Protein AF-A0AA42YG64-F1 (afdb_monomer)

Radius of gyration: 26.1 Å; Cα contacts (8 Å, |Δi|>4): 59; chains: 1; bounding box: 75×31×26 Å

Solvent-accessible surface area (backbone atoms only — not comparable to full-atom values): 4264 Å² total; per-residue (Å²): 125,70,66,67,53,49,52,55,53,53,55,54,58,60,67,68,71,66,73,77,76,76,75,76,78,78,70,73,79,80,66,80,84,54,61,66,40,52,25,19,50,93,84,37,65,43,77,42,48,50,90,51,47,63,61,42,46,76,71,71,33,43,85,37,69,59,131

Mean predicted aligned error: 14.54 Å

Sequence (67 aa):
MGERNRLFTAVLMVVLAASSGCVVATHPPTGAGQRKVVVCHKGKTLEVASPAADAHFRHGDTSGPCR

Structure (mmCIF, N/CA/C/O backbone):
data_AF-A0AA42YG64-F1
#
_entry.id   AF-A0AA42YG64-F1
#
loop_
_atom_site.group_PDB
_atom_site.id
_atom_site.type_symbol
_atom_site.label_atom_id
_atom_site.label_alt_id
_atom_site.label_comp_id
_atom_site.label_asym_id
_atom_site.label_entity_id
_atom_site.label_seq_id
_atom_site.pdbx_PDB_ins_code
_atom_site.Cartn_x
_atom_site.Cartn_y
_atom_site.Cartn_z
_atom_site.occupancy
_atom_site.B_iso_or_equiv
_atom_site.auth_seq_id
_atom_site.auth_comp_id
_atom_site.auth_asym_id
_atom_site.auth_atom_id
_atom_site.pdbx_PDB_model_num
ATOM 1 N N . MET A 1 1 ? 61.383 22.392 -12.536 1.00 54.34 1 MET A N 1
ATOM 2 C CA . MET A 1 1 ? 59.951 22.654 -12.229 1.00 54.34 1 MET A CA 1
ATOM 3 C C . MET A 1 1 ? 58.960 21.753 -12.987 1.00 54.34 1 MET A C 1
ATOM 5 O O . MET A 1 1 ? 57.786 21.783 -12.649 1.00 54.34 1 MET A O 1
ATOM 9 N N . GLY A 1 2 ? 59.386 20.908 -13.942 1.00 57.44 2 GLY A N 1
ATOM 10 C CA . GLY A 1 2 ? 58.463 20.104 -14.764 1.00 57.44 2 GLY A CA 1
ATOM 11 C C . GLY A 1 2 ? 57.978 18.774 -14.166 1.00 57.44 2 GLY A C 1
ATOM 12 O O . GLY A 1 2 ? 56.886 18.336 -14.500 1.00 57.44 2 GLY A O 1
ATOM 13 N N . GLU A 1 3 ? 58.734 18.130 -13.275 1.00 58.62 3 GLU A N 1
ATOM 14 C CA . GLU A 1 3 ? 58.438 16.746 -12.845 1.00 58.62 3 GLU A CA 1
ATOM 15 C C . GLU A 1 3 ? 57.479 16.675 -11.653 1.00 58.62 3 GLU A C 1
ATOM 17 O O . GLU A 1 3 ? 56.544 15.877 -11.649 1.00 58.62 3 GLU A O 1
ATOM 22 N N . ARG A 1 4 ? 57.615 17.602 -10.696 1.00 58.72 4 ARG A N 1
ATOM 23 C CA . ARG A 1 4 ? 56.638 17.781 -9.611 1.00 58.72 4 ARG A CA 1
ATOM 24 C C . ARG A 1 4 ? 55.263 18.160 -10.159 1.00 58.72 4 ARG A C 1
ATOM 26 O O . ARG A 1 4 ? 54.265 17.599 -9.731 1.00 58.72 4 ARG A O 1
ATOM 33 N N . ASN A 1 5 ? 55.215 19.054 -11.148 1.00 55.53 5 ASN A N 1
ATOM 34 C CA . ASN A 1 5 ? 53.959 19.488 -11.758 1.00 55.53 5 ASN A CA 1
ATOM 35 C C . ASN A 1 5 ? 53.268 18.344 -12.516 1.00 55.53 5 ASN A C 1
ATOM 37 O O . ASN A 1 5 ? 52.052 18.214 -12.447 1.00 55.53 5 ASN A O 1
ATOM 41 N N . ARG A 1 6 ? 54.038 17.460 -13.168 1.00 60.62 6 ARG A N 1
ATOM 42 C CA . ARG A 1 6 ? 53.518 16.249 -13.829 1.00 60.62 6 ARG A CA 1
ATOM 43 C C . ARG A 1 6 ? 52.927 15.250 -12.838 1.00 60.62 6 ARG A C 1
ATOM 45 O O . ARG A 1 6 ? 51.870 14.700 -13.121 1.00 60.62 6 ARG A O 1
ATOM 52 N N . LEU A 1 7 ? 53.550 15.072 -11.671 1.00 58.84 7 LEU A N 1
ATOM 53 C CA . LEU A 1 7 ? 53.025 14.198 -10.619 1.00 58.84 7 LEU A CA 1
ATOM 54 C C . LEU A 1 7 ? 51.721 14.747 -10.017 1.00 58.84 7 LEU A C 1
ATOM 56 O O . LEU A 1 7 ? 50.756 14.005 -9.885 1.00 58.84 7 LEU A O 1
ATOM 60 N N . PHE A 1 8 ? 51.650 16.055 -9.738 1.00 58.88 8 PHE A N 1
ATOM 61 C CA . PHE A 1 8 ? 50.414 16.699 -9.268 1.00 58.88 8 PHE A CA 1
ATOM 62 C C . PHE A 1 8 ? 49.289 16.636 -10.310 1.00 58.88 8 PHE A C 1
ATOM 64 O O . PHE A 1 8 ? 48.145 16.358 -9.959 1.00 58.88 8 PHE A O 1
ATOM 71 N N . THR A 1 9 ? 49.617 16.829 -11.592 1.00 58.66 9 THR A N 1
ATOM 72 C CA . THR A 1 9 ? 48.638 16.727 -12.688 1.00 58.66 9 THR A CA 1
ATOM 73 C C . THR A 1 9 ? 48.149 15.284 -12.861 1.00 58.66 9 THR A C 1
ATOM 75 O O . THR A 1 9 ? 46.961 15.062 -13.059 1.00 58.66 9 THR A O 1
ATOM 78 N N . ALA A 1 10 ? 49.033 14.288 -12.728 1.00 59.34 10 ALA A N 1
ATOM 79 C CA . ALA A 1 10 ? 48.669 12.874 -12.822 1.00 59.34 10 ALA A CA 1
ATOM 80 C C . ALA A 1 10 ? 47.795 12.408 -11.644 1.00 59.34 10 ALA A C 1
ATOM 82 O O . ALA A 1 10 ? 46.808 11.710 -11.862 1.00 59.34 10 ALA A O 1
ATOM 83 N N . VAL A 1 11 ? 48.100 12.832 -10.411 1.00 58.69 11 VAL A N 1
ATOM 84 C CA . VAL A 1 11 ? 47.291 12.502 -9.223 1.00 58.69 11 VAL A CA 1
ATOM 85 C C . VAL A 1 11 ? 45.903 13.146 -9.305 1.00 58.69 11 VAL A C 1
ATOM 87 O O . VAL A 1 11 ? 44.911 12.491 -9.003 1.00 58.69 11 VAL A O 1
ATOM 90 N N . LEU A 1 12 ? 45.805 14.388 -9.792 1.00 57.53 12 LEU A N 1
ATOM 91 C CA . LEU A 1 12 ? 44.524 15.075 -9.987 1.00 57.53 12 LEU A CA 1
ATOM 92 C C . LEU A 1 12 ? 43.622 14.350 -11.006 1.00 57.53 12 LEU A C 1
ATOM 94 O O . LEU A 1 12 ? 42.426 14.200 -10.767 1.00 57.53 12 LEU A O 1
ATOM 98 N N . MET A 1 13 ? 44.192 13.838 -12.101 1.00 57.72 13 MET A N 1
ATOM 99 C CA . MET A 1 13 ? 43.443 13.117 -13.143 1.00 57.72 13 MET A CA 1
ATOM 100 C C . MET A 1 13 ? 42.943 11.736 -12.689 1.00 57.72 13 MET A C 1
ATOM 102 O O . MET A 1 13 ? 41.916 11.271 -13.176 1.00 57.72 13 MET A O 1
ATOM 106 N N . VAL A 1 14 ? 43.616 11.095 -11.726 1.00 57.16 14 VAL A N 1
ATOM 107 C CA . VAL A 1 14 ? 43.185 9.806 -11.154 1.00 57.16 14 VAL A CA 1
ATOM 108 C C . VAL A 1 14 ? 42.013 9.977 -10.176 1.00 57.16 14 VAL A C 1
ATOM 110 O O . VAL A 1 14 ? 41.145 9.112 -10.111 1.00 57.16 14 VAL A O 1
ATOM 113 N N . VAL A 1 15 ? 41.928 11.104 -9.459 1.00 58.22 15 VAL A N 1
ATOM 114 C CA . VAL A 1 15 ? 40.853 11.364 -8.478 1.00 58.22 15 VAL A CA 1
ATOM 115 C C . VAL A 1 15 ? 39.525 11.752 -9.154 1.00 58.22 15 VAL A C 1
ATOM 117 O O . VAL A 1 15 ? 38.456 11.431 -8.642 1.00 58.22 15 VAL A O 1
ATOM 120 N N . LEU A 1 16 ? 39.571 12.391 -10.328 1.00 57.72 16 LEU A N 1
ATOM 121 C CA . LEU A 1 16 ? 38.380 12.846 -11.067 1.00 57.72 16 LEU A CA 1
ATOM 122 C C . LEU A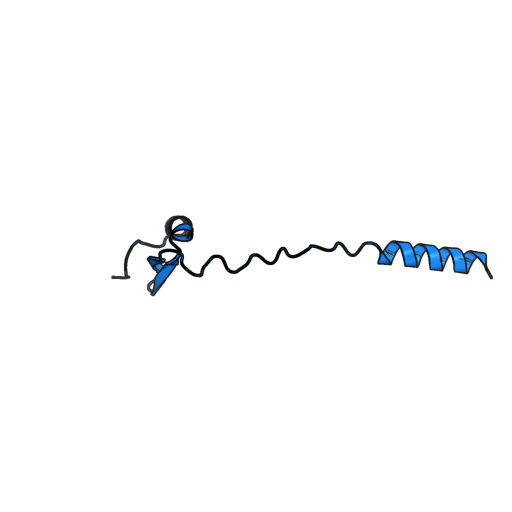 1 16 ? 37.660 11.739 -11.862 1.00 57.72 16 LEU A C 1
ATOM 124 O O . LEU A 1 16 ? 36.492 11.908 -12.202 1.00 57.72 16 LEU A O 1
ATOM 128 N N . ALA A 1 17 ? 38.312 10.606 -12.140 1.00 58.69 17 ALA A N 1
ATOM 129 C CA . ALA A 1 17 ? 37.742 9.522 -12.952 1.00 58.69 17 ALA A CA 1
ATOM 130 C C . ALA A 1 17 ? 36.874 8.514 -12.163 1.00 58.69 17 ALA A C 1
ATOM 132 O O . ALA A 1 17 ? 36.327 7.585 -12.753 1.00 58.69 17 ALA A O 1
ATOM 133 N N . ALA A 1 18 ? 36.739 8.678 -10.841 1.00 59.22 18 ALA A N 1
ATOM 134 C CA . ALA A 1 18 ? 36.045 7.736 -9.956 1.00 59.22 18 ALA A CA 1
ATOM 135 C C . ALA A 1 18 ? 34.591 8.127 -9.613 1.00 59.22 18 ALA A C 1
ATOM 137 O O . ALA A 1 18 ? 33.997 7.544 -8.700 1.00 59.22 18 ALA A O 1
ATOM 138 N N . SER A 1 19 ? 33.987 9.093 -10.317 1.00 64.69 19 SER A N 1
ATOM 139 C CA . SER A 1 19 ? 32.560 9.398 -10.168 1.00 64.69 19 SER A CA 1
ATOM 140 C C . SER A 1 19 ? 31.727 8.270 -10.779 1.00 64.69 19 SER A C 1
ATOM 142 O O . SER A 1 19 ? 31.332 8.277 -11.941 1.00 64.69 19 SER A O 1
ATOM 144 N N . SER A 1 20 ? 31.500 7.259 -9.945 1.00 69.19 20 SER A N 1
ATOM 145 C CA . SER A 1 20 ? 30.605 6.134 -10.171 1.00 69.19 20 SER A CA 1
ATOM 146 C C . SER A 1 20 ? 29.237 6.652 -10.602 1.00 69.19 20 SER A C 1
ATOM 148 O O . SER A 1 20 ? 28.434 7.111 -9.789 1.00 69.19 20 SER A O 1
ATOM 150 N N . GLY A 1 21 ? 28.987 6.608 -11.907 1.00 63.66 21 GLY A N 1
ATOM 151 C CA . GLY A 1 21 ? 27.680 6.862 -12.478 1.00 63.66 21 GLY A CA 1
ATOM 152 C C . GLY A 1 21 ? 26.761 5.702 -12.130 1.00 63.66 21 GLY A C 1
ATOM 153 O O . GLY A 1 21 ? 26.704 4.715 -12.858 1.00 63.66 21 GLY A O 1
ATOM 154 N N . CYS A 1 22 ? 26.013 5.817 -11.035 1.00 65.75 22 CYS A N 1
ATOM 155 C CA . CYS A 1 22 ? 24.777 5.063 -10.898 1.00 65.75 22 CYS A CA 1
ATOM 156 C C . CYS A 1 22 ? 23.839 5.597 -11.981 1.00 65.75 22 CYS A C 1
ATOM 158 O O . CYS A 1 22 ? 23.198 6.631 -11.793 1.00 65.75 22 CYS A O 1
ATOM 160 N N . VAL A 1 23 ? 23.793 4.941 -13.140 1.00 66.06 23 VAL A N 1
ATOM 161 C CA . VAL A 1 23 ? 22.704 5.163 -14.088 1.00 66.06 23 VAL A CA 1
ATOM 162 C C . VAL A 1 23 ? 21.412 4.840 -13.343 1.00 66.06 23 VAL A C 1
ATOM 164 O O . VAL A 1 23 ? 21.092 3.683 -13.082 1.00 66.06 23 VAL A O 1
ATOM 167 N N . VAL A 1 24 ? 20.695 5.880 -12.917 1.00 64.12 24 VAL A N 1
ATOM 168 C CA . VAL A 1 24 ? 19.325 5.736 -12.438 1.00 64.12 24 VAL A CA 1
ATOM 169 C C . VAL A 1 24 ? 18.540 5.292 -13.658 1.00 64.12 24 VAL A C 1
ATOM 171 O O . VAL A 1 24 ? 18.206 6.104 -14.518 1.00 64.12 24 VAL A O 1
ATOM 174 N N . ALA A 1 25 ? 18.311 3.984 -13.771 1.00 67.31 25 ALA A N 1
ATOM 175 C CA . ALA A 1 25 ? 17.343 3.450 -14.706 1.00 67.31 25 ALA A CA 1
ATOM 176 C C . ALA A 1 25 ? 16.002 4.093 -14.347 1.00 67.31 25 ALA A C 1
ATOM 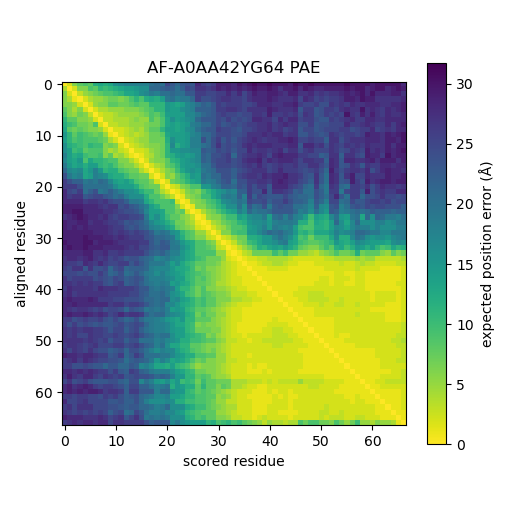178 O O . ALA A 1 25 ? 15.379 3.752 -13.339 1.00 67.31 25 ALA A O 1
ATOM 179 N N . THR A 1 26 ? 15.595 5.089 -15.129 1.00 63.03 26 THR A N 1
ATOM 180 C CA . THR A 1 26 ? 14.286 5.709 -15.008 1.00 63.03 26 THR A CA 1
ATOM 181 C C . THR A 1 26 ? 13.271 4.672 -15.463 1.00 63.03 26 THR A C 1
ATOM 183 O O . THR A 1 26 ? 12.997 4.511 -16.649 1.00 63.03 26 THR A O 1
ATOM 186 N N . HIS A 1 27 ? 12.741 3.903 -14.510 1.00 62.41 27 HIS A N 1
ATOM 187 C CA . HIS A 1 27 ? 11.592 3.060 -14.795 1.00 62.41 27 HIS A CA 1
ATOM 188 C C . HIS A 1 27 ? 10.442 3.993 -15.198 1.00 62.41 27 HIS A C 1
ATOM 190 O O . HIS A 1 27 ? 10.125 4.912 -14.431 1.00 62.41 27 HIS A O 1
ATOM 196 N N . PRO A 1 28 ? 9.808 3.798 -16.370 1.00 67.12 28 PRO A N 1
ATOM 197 C CA . PRO A 1 28 ? 8.548 4.471 -16.644 1.00 67.12 28 PRO A CA 1
ATOM 198 C C . PRO A 1 28 ? 7.579 4.155 -15.495 1.00 67.12 28 PRO A C 1
ATOM 200 O O . PRO A 1 28 ? 7.625 3.039 -14.969 1.00 67.12 28 PRO A O 1
ATOM 203 N N . PRO A 1 29 ? 6.723 5.099 -15.063 1.00 63.47 29 PRO A N 1
ATOM 204 C CA . PRO A 1 29 ? 5.759 4.831 -14.005 1.00 63.47 29 PRO A CA 1
ATOM 205 C C . PRO A 1 29 ? 4.830 3.696 -14.458 1.00 63.47 29 PRO A C 1
ATOM 207 O O . PRO A 1 29 ? 3.883 3.906 -15.210 1.00 63.47 29 PRO A O 1
ATOM 210 N N . THR A 1 30 ? 5.089 2.474 -13.990 1.00 66.12 30 THR A N 1
ATOM 211 C CA . THR A 1 30 ? 4.361 1.245 -14.358 1.00 66.12 30 THR A CA 1
ATOM 212 C C . THR A 1 30 ? 2.944 1.180 -13.768 1.00 66.12 30 THR A C 1
ATOM 214 O O . THR A 1 30 ? 2.268 0.156 -13.870 1.00 66.12 30 THR A O 1
ATOM 217 N N . GLY A 1 31 ? 2.470 2.275 -13.162 1.00 62.19 31 GLY A N 1
ATOM 218 C CA . GLY A 1 31 ? 1.188 2.367 -12.463 1.00 62.19 31 GLY A CA 1
ATOM 219 C C . GLY A 1 31 ? -0.010 2.783 -13.322 1.00 62.19 31 GLY A C 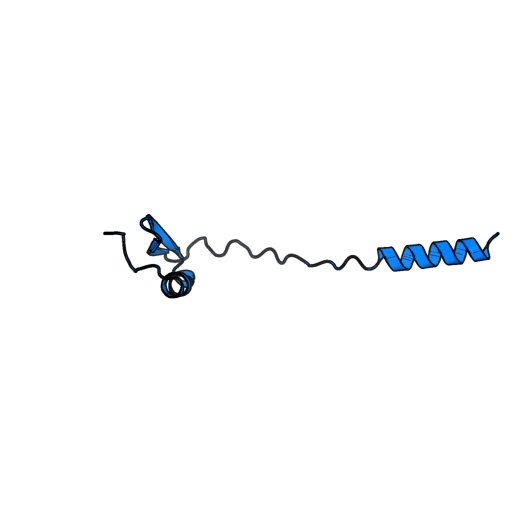1
ATOM 220 O O . GLY A 1 31 ? -1.144 2.644 -12.867 1.00 62.19 31 GLY A O 1
ATOM 221 N N . ALA A 1 32 ? 0.194 3.276 -14.548 1.00 64.88 32 ALA A N 1
ATOM 222 C CA . ALA A 1 32 ? -0.909 3.657 -15.429 1.00 64.88 32 ALA A CA 1
ATOM 223 C C . ALA A 1 32 ? -1.549 2.401 -16.051 1.00 64.88 32 ALA A C 1
ATOM 225 O O . ALA A 1 32 ? -0.966 1.766 -16.923 1.00 64.88 32 ALA A O 1
ATOM 226 N N . GLY A 1 33 ? -2.741 2.022 -15.579 1.00 70.31 33 GLY A N 1
ATOM 227 C CA . GLY A 1 33 ? -3.527 0.907 -16.130 1.00 70.31 33 GLY A CA 1
ATOM 228 C C . GLY A 1 33 ? -3.511 -0.387 -15.311 1.00 70.31 33 GLY A C 1
ATOM 229 O O . GLY A 1 33 ? -4.178 -1.350 -15.685 1.00 70.31 33 GLY A O 1
ATOM 230 N N . GLN A 1 34 ? -2.810 -0.422 -14.176 1.00 81.88 34 GLN A N 1
ATOM 231 C CA . GLN A 1 34 ? -2.893 -1.573 -13.278 1.00 81.88 34 GLN A CA 1
ATOM 232 C C . GLN A 1 34 ? -4.251 -1.607 -12.579 1.00 81.88 34 GLN A C 1
ATOM 234 O O . GLN A 1 34 ? -4.742 -0.582 -12.098 1.00 81.88 34 GLN A O 1
ATOM 239 N N . ARG A 1 35 ? -4.845 -2.802 -12.480 1.00 91.69 35 ARG A N 1
ATOM 240 C CA . ARG A 1 35 ? -6.036 -3.010 -11.647 1.00 91.69 35 ARG A CA 1
ATOM 241 C C . ARG A 1 35 ? -5.705 -2.603 -10.219 1.00 91.69 35 ARG A C 1
ATOM 243 O O . ARG A 1 35 ? -4.657 -2.986 -9.696 1.00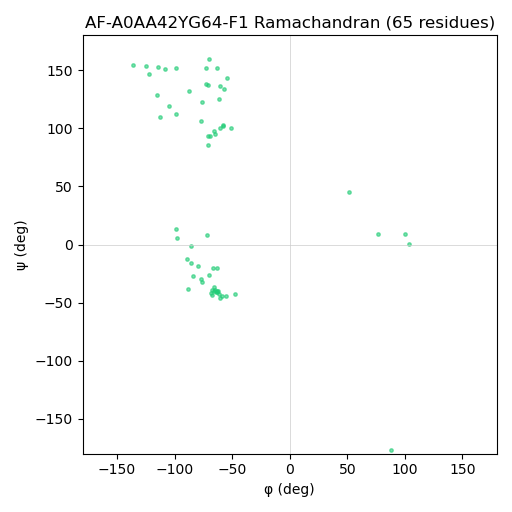 91.69 35 ARG A O 1
ATOM 250 N N . LYS A 1 36 ? -6.597 -1.837 -9.604 1.00 94.56 36 LYS A N 1
ATOM 251 C CA . LYS A 1 36 ? -6.462 -1.434 -8.211 1.00 94.56 36 LYS A CA 1
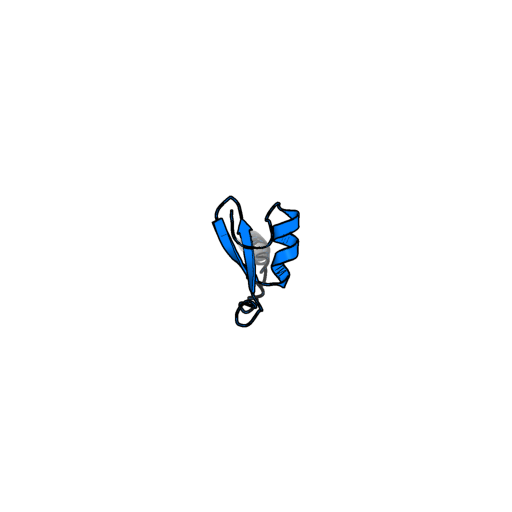ATOM 252 C C . LYS A 1 36 ? -7.303 -2.323 -7.312 1.00 94.56 36 LYS A C 1
ATOM 254 O O . LYS A 1 36 ? -8.330 -2.849 -7.734 1.00 94.56 36 LYS A O 1
ATOM 259 N N . VAL A 1 37 ? -6.858 -2.470 -6.075 1.00 95.69 37 VAL A N 1
ATOM 260 C CA . VAL A 1 37 ? -7.598 -3.129 -5.005 1.00 95.69 37 VAL A CA 1
ATOM 261 C C . VAL A 1 37 ? -7.768 -2.162 -3.843 1.00 95.69 37 VAL A C 1
ATOM 263 O O . VAL A 1 37 ? -6.902 -1.321 -3.593 1.00 95.69 37 VAL A O 1
ATOM 266 N N . VAL A 1 38 ? -8.893 -2.282 -3.146 1.00 97.69 38 VAL A N 1
ATOM 267 C CA . VAL A 1 38 ? -9.204 -1.466 -1.971 1.00 97.69 38 VAL A CA 1
ATOM 268 C C . VAL A 1 38 ? -8.633 -2.141 -0.727 1.00 97.69 38 VAL A C 1
ATOM 270 O O . VAL A 1 38 ? -8.844 -3.340 -0.527 1.00 97.69 38 VAL A O 1
ATOM 273 N N . VAL A 1 39 ? -7.937 -1.371 0.107 1.00 97.25 39 VAL A N 1
ATOM 274 C CA . VAL A 1 39 ? -7.380 -1.819 1.391 1.00 97.25 39 VAL A CA 1
ATOM 275 C C . VAL A 1 39 ? -7.625 -0.784 2.491 1.00 97.25 39 VAL A C 1
ATOM 277 O O . VAL A 1 39 ? -7.733 0.413 2.210 1.00 97.25 39 VAL A O 1
ATOM 280 N N . CYS A 1 40 ? -7.665 -1.225 3.748 1.00 98.00 40 CYS A N 1
ATOM 281 C CA . CYS A 1 40 ? -7.627 -0.353 4.916 1.00 98.00 40 CYS A CA 1
ATOM 282 C C . CYS A 1 40 ? -6.199 -0.324 5.470 1.00 98.00 40 CYS A C 1
ATOM 284 O O . CYS A 1 40 ? -5.697 -1.314 6.003 1.00 98.00 40 CYS A O 1
ATOM 286 N N . HIS A 1 41 ? -5.557 0.834 5.354 1.00 97.50 41 HIS A N 1
ATOM 287 C CA . HIS A 1 41 ? -4.213 1.101 5.847 1.00 97.50 41 HIS A CA 1
ATOM 288 C C . HIS A 1 41 ? -4.296 2.104 6.993 1.00 97.50 41 HIS A C 1
ATOM 290 O O . HIS A 1 41 ? -4.595 3.281 6.775 1.00 97.50 41 HIS A O 1
ATOM 296 N N . LYS A 1 42 ? -4.031 1.660 8.227 1.00 95.19 42 LYS A N 1
ATOM 297 C CA . LYS A 1 42 ? -3.990 2.536 9.417 1.00 95.19 42 LYS A CA 1
ATOM 298 C C . LYS A 1 42 ? -5.244 3.420 9.569 1.00 95.19 42 LYS A C 1
ATOM 300 O O . LYS A 1 42 ? -5.140 4.624 9.796 1.00 95.19 42 LYS A O 1
ATOM 305 N N . GLY A 1 43 ? -6.427 2.830 9.387 1.00 96.38 43 GLY A N 1
ATOM 306 C CA . GLY A 1 43 ? -7.707 3.543 9.482 1.00 96.38 43 GLY A CA 1
ATOM 307 C C . GLY A 1 43 ? -8.048 4.423 8.273 1.00 96.38 43 GLY A C 1
ATOM 308 O O . GLY A 1 43 ? -9.009 5.184 8.329 1.00 96.38 43 GLY A O 1
ATOM 309 N N . LYS A 1 44 ? -7.286 4.333 7.176 1.00 97.44 44 LYS A N 1
ATOM 310 C CA . LYS A 1 44 ? -7.570 5.025 5.914 1.00 97.44 44 LYS A CA 1
ATOM 311 C C . LYS A 1 44 ? -7.858 4.016 4.811 1.00 97.44 44 LYS A C 1
ATOM 313 O O . LYS A 1 44 ? -7.057 3.116 4.572 1.00 97.44 44 LYS A O 1
ATOM 318 N N . THR A 1 45 ? -8.970 4.200 4.111 1.00 97.81 45 THR A N 1
ATOM 319 C CA . THR A 1 45 ? -9.283 3.420 2.910 1.00 97.81 45 THR A CA 1
ATOM 320 C C . THR A 1 45 ? -8.447 3.935 1.742 1.00 97.81 45 THR A C 1
ATOM 322 O O . THR A 1 45 ? -8.520 5.118 1.409 1.00 97.81 45 THR A O 1
ATOM 325 N N . LEU A 1 46 ? -7.657 3.058 1.127 1.00 96.38 46 LEU A N 1
ATOM 326 C CA . LEU A 1 46 ? -6.781 3.363 -0.002 1.00 96.38 46 LEU A CA 1
ATOM 327 C C . LEU A 1 46 ? -7.077 2.438 -1.184 1.00 96.38 46 LEU A C 1
ATOM 329 O O . LEU A 1 46 ? -7.501 1.298 -1.005 1.00 96.38 46 LEU A O 1
ATOM 333 N N . GLU A 1 47 ? -6.776 2.915 -2.391 1.00 95.94 47 GLU A N 1
ATOM 334 C CA . GLU A 1 47 ? -6.674 2.073 -3.580 1.00 95.94 47 GLU A CA 1
ATOM 335 C C . GLU A 1 47 ? -5.204 1.872 -3.947 1.00 95.94 47 GLU A C 1
ATOM 337 O O . GLU A 1 47 ? -4.501 2.830 -4.278 1.00 95.94 47 GLU A O 1
ATOM 342 N N . VAL A 1 48 ? -4.746 0.625 -3.936 1.00 93.56 48 VAL A N 1
ATOM 343 C CA . VAL A 1 48 ? -3.365 0.261 -4.277 1.00 93.56 48 VAL A CA 1
ATOM 344 C C . VAL A 1 48 ? -3.344 -0.580 -5.544 1.00 93.56 48 VAL A C 1
ATOM 346 O O . VAL A 1 48 ? -4.313 -1.270 -5.858 1.00 93.56 48 VAL A O 1
ATOM 349 N N . ALA A 1 49 ? -2.249 -0.534 -6.301 1.00 94.06 49 ALA A N 1
ATOM 350 C CA . ALA A 1 49 ? -2.094 -1.422 -7.448 1.00 94.06 49 ALA A CA 1
ATOM 351 C C . ALA A 1 49 ? -2.130 -2.886 -6.975 1.00 94.06 49 ALA A C 1
ATOM 353 O O . ALA A 1 49 ? -1.481 -3.233 -5.992 1.00 94.06 49 ALA A O 1
ATOM 354 N N . SER A 1 50 ? -2.844 -3.756 -7.691 1.00 93.75 50 SER A N 1
ATOM 355 C CA . SER A 1 50 ? -2.954 -5.185 -7.376 1.00 93.75 50 SER A CA 1
ATOM 356 C C . SER A 1 50 ? -1.615 -5.877 -7.070 1.00 93.75 50 SER A C 1
ATOM 358 O O . SER A 1 50 ? -1.588 -6.636 -6.105 1.00 93.75 50 SER A O 1
ATOM 360 N N . PRO A 1 51 ? -0.502 -5.639 -7.801 1.00 92.50 51 PRO A N 1
ATOM 361 C CA . PRO A 1 51 ? 0.786 -6.254 -7.457 1.00 92.50 51 PRO A CA 1
ATOM 362 C C . PRO A 1 51 ? 1.378 -5.778 -6.121 1.00 92.50 51 PRO A C 1
ATOM 364 O O . PRO A 1 51 ? 2.212 -6.470 -5.550 1.00 92.50 51 PRO A O 1
ATOM 367 N N . ALA A 1 52 ? 0.952 -4.624 -5.599 1.00 92.88 52 ALA A N 1
ATOM 368 C CA . ALA A 1 52 ? 1.380 -4.129 -4.293 1.00 92.88 52 ALA A CA 1
ATOM 369 C C . ALA A 1 52 ? 0.536 -4.694 -3.136 1.00 92.88 52 ALA A C 1
ATOM 371 O O . ALA A 1 52 ? 0.963 -4.624 -1.987 1.00 92.88 52 ALA A O 1
ATOM 372 N N . ALA A 1 53 ? -0.638 -5.270 -3.416 1.00 94.50 53 ALA A N 1
ATOM 373 C CA . ALA A 1 53 ? -1.590 -5.709 -2.396 1.00 94.50 53 ALA A CA 1
ATOM 374 C C . ALA A 1 53 ? -0.979 -6.689 -1.383 1.00 94.50 53 ALA A C 1
ATOM 376 O O . ALA A 1 53 ? -1.144 -6.507 -0.181 1.00 94.50 53 ALA A O 1
ATOM 377 N N . ASP A 1 54 ? -0.215 -7.678 -1.859 1.00 95.62 54 ASP A N 1
ATOM 378 C CA . ASP A 1 54 ? 0.448 -8.664 -0.994 1.00 95.62 54 ASP A CA 1
ATOM 379 C C . ASP A 1 54 ? 1.408 -8.004 0.004 1.00 95.62 54 ASP A C 1
ATOM 381 O O . ASP A 1 54 ? 1.374 -8.295 1.198 1.00 95.62 54 ASP A O 1
ATOM 385 N N . ALA A 1 55 ? 2.207 -7.039 -0.460 1.00 95.75 55 ALA A N 1
ATOM 386 C CA . ALA A 1 55 ? 3.114 -6.293 0.405 1.00 95.75 55 ALA A CA 1
ATOM 387 C C . ALA A 1 55 ? 2.350 -5.490 1.469 1.00 95.75 55 ALA A C 1
ATOM 389 O O . ALA A 1 55 ? 2.749 -5.473 2.631 1.00 95.75 55 ALA A O 1
ATOM 390 N N . HIS A 1 56 ? 1.231 -4.868 1.091 1.00 96.44 56 HIS A N 1
ATOM 391 C CA . HIS A 1 56 ? 0.354 -4.166 2.026 1.00 96.44 56 HIS A CA 1
ATOM 392 C C . HIS A 1 56 ? -0.212 -5.118 3.098 1.00 96.44 56 HIS A C 1
ATOM 394 O O . HIS A 1 56 ? -0.117 -4.820 4.290 1.00 96.44 56 HIS A O 1
ATOM 400 N N . PHE A 1 57 ? -0.698 -6.305 2.719 1.00 96.38 57 PHE A N 1
ATOM 401 C CA . PHE A 1 57 ? -1.207 -7.304 3.673 1.00 96.38 57 PHE A CA 1
ATOM 402 C C . PHE A 1 57 ? -0.119 -7.836 4.609 1.00 96.38 57 PHE A C 1
ATO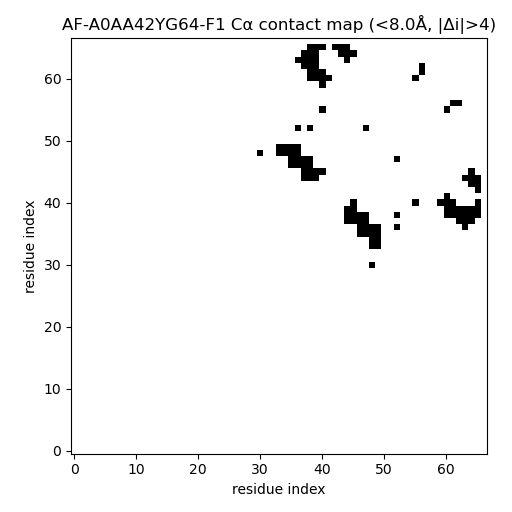M 404 O O . PHE A 1 57 ? -0.331 -7.947 5.816 1.00 96.38 57 PHE A O 1
ATOM 411 N N . ARG A 1 58 ? 1.084 -8.095 4.087 1.00 97.12 58 ARG A N 1
ATOM 412 C CA . ARG A 1 58 ? 2.248 -8.504 4.891 1.00 97.12 58 ARG A CA 1
ATOM 413 C C . ARG A 1 58 ? 2.701 -7.435 5.884 1.00 97.12 58 ARG A C 1
ATOM 415 O O . ARG A 1 58 ? 3.387 -7.762 6.848 1.00 97.12 58 ARG A O 1
ATOM 422 N N . HIS A 1 59 ? 2.322 -6.179 5.661 1.00 95.50 59 HIS A N 1
ATOM 423 C CA . HIS A 1 59 ? 2.595 -5.056 6.556 1.00 95.50 59 HIS A CA 1
ATOM 424 C C . HIS A 1 59 ? 1.414 -4.698 7.477 1.00 95.50 59 HIS A C 1
ATOM 426 O O . HIS A 1 59 ? 1.517 -3.734 8.237 1.00 95.50 59 HIS A O 1
ATOM 432 N N . GLY A 1 60 ? 0.333 -5.487 7.468 1.00 95.62 60 GLY A N 1
ATOM 433 C CA . GLY A 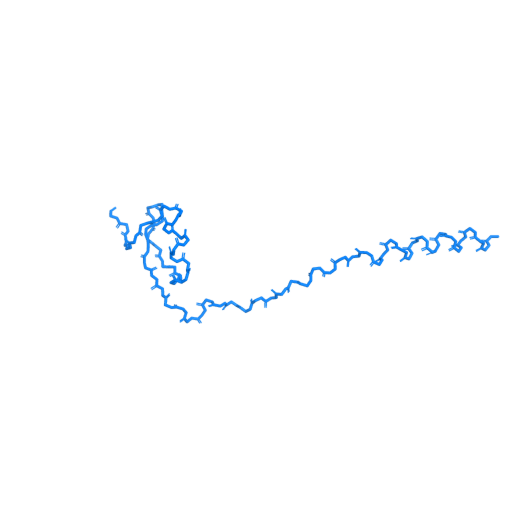1 60 ? -0.791 -5.354 8.399 1.00 95.62 60 GLY A CA 1
ATOM 434 C C . GLY A 1 60 ? -2.018 -4.624 7.850 1.00 95.62 60 GLY A C 1
ATOM 435 O O . GLY A 1 60 ? -2.938 -4.347 8.619 1.00 95.62 60 GLY A O 1
ATOM 436 N N . ASP A 1 61 ? -2.062 -4.327 6.551 1.00 97.88 61 ASP A N 1
ATOM 437 C CA . ASP A 1 61 ? -3.268 -3.783 5.925 1.00 97.88 61 ASP A CA 1
ATOM 438 C C . ASP A 1 61 ? -4.335 -4.868 5.798 1.00 97.88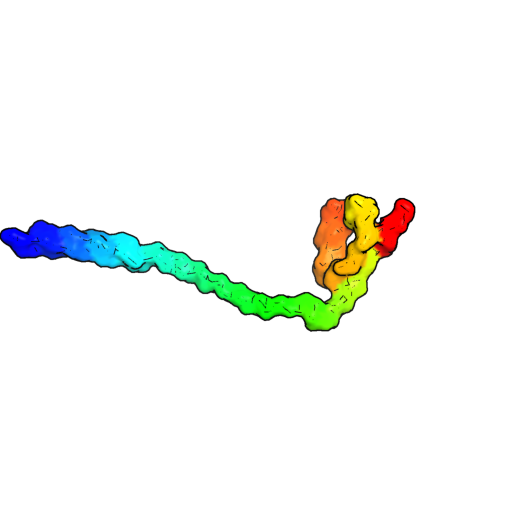 61 ASP A C 1
ATOM 440 O O . ASP A 1 61 ? -4.034 -6.057 5.663 1.00 97.88 61 ASP A O 1
ATOM 444 N N . THR A 1 62 ? -5.602 -4.465 5.806 1.00 97.31 62 THR A N 1
ATOM 445 C CA . THR A 1 62 ? -6.723 -5.386 5.596 1.00 97.31 62 THR A CA 1
ATOM 446 C C . THR A 1 62 ? -7.372 -5.158 4.240 1.00 97.31 62 THR A C 1
ATOM 448 O O . THR A 1 62 ? -7.334 -4.061 3.683 1.00 97.31 62 THR A O 1
ATOM 451 N N . SER A 1 63 ? -7.947 -6.216 3.670 1.00 96.75 63 SER A N 1
ATOM 452 C CA . SER A 1 63 ? -8.666 -6.129 2.402 1.00 96.75 63 SER A CA 1
ATOM 453 C C . SER A 1 63 ? -10.008 -5.411 2.577 1.00 96.75 63 SER A C 1
ATOM 455 O O . SER A 1 63 ? -10.744 -5.651 3.535 1.00 96.75 63 SER A O 1
ATOM 457 N N . GLY A 1 64 ? -10.340 -4.542 1.620 1.00 96.69 64 GLY A N 1
ATOM 458 C CA . GLY A 1 64 ? -11.572 -3.755 1.626 1.00 96.69 64 GLY A CA 1
ATOM 459 C C . GLY A 1 64 ? -11.465 -2.420 2.377 1.00 96.69 64 GLY A C 1
ATOM 460 O O . GLY A 1 64 ? -10.381 -2.022 2.801 1.00 96.69 64 GLY A O 1
ATOM 461 N N . PRO A 1 65 ? -12.581 -1.677 2.486 1.00 97.00 65 PRO A N 1
ATOM 462 C CA . PRO A 1 65 ? -12.615 -0.397 3.186 1.00 97.00 65 PRO A CA 1
ATOM 463 C C . PRO A 1 65 ? -12.467 -0.575 4.702 1.00 97.00 65 PRO A C 1
ATOM 465 O O . PRO A 1 65 ? -12.744 -1.644 5.250 1.00 97.00 65 PRO A O 1
ATOM 468 N N . CYS A 1 66 ? -12.073 0.497 5.389 1.00 97.25 66 CYS A N 1
ATOM 469 C CA . CYS A 1 66 ? -12.091 0.523 6.849 1.00 97.25 66 CYS A CA 1
ATOM 470 C C . CYS A 1 66 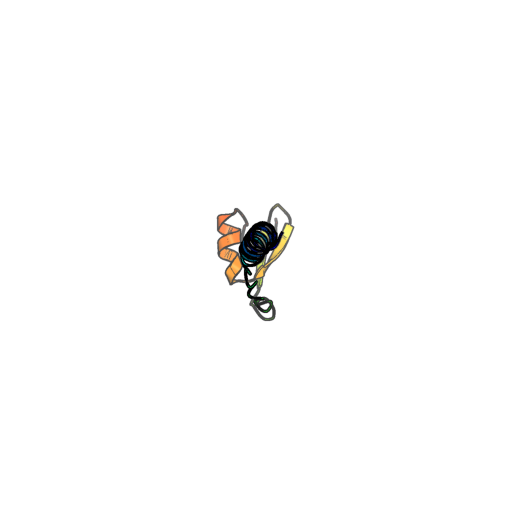? -13.521 0.390 7.398 1.00 97.25 66 CYS A C 1
ATOM 472 O O . CYS A 1 66 ? -14.487 0.770 6.732 1.00 97.25 66 CYS A O 1
ATOM 474 N N . ARG A 1 67 ? -13.631 -0.169 8.605 1.00 90.75 67 ARG A N 1
ATOM 475 C CA . ARG A 1 67 ? -14.888 -0.333 9.344 1.00 90.75 67 ARG A CA 1
ATOM 476 C C . ARG A 1 67 ? -15.026 0.701 10.444 1.00 90.75 67 ARG A C 1
ATOM 478 O O . ARG A 1 67 ? -13.968 1.131 10.954 1.00 90.75 67 ARG A O 1
#

Foldseek 3Di:
DPPVVVVVVVVVVVVVVPPPPPPPPPDDPPPPPADWFWKQDPQAIDTDGPVCVVVRVVVPIGGDHGD

Nearest PDB structures (foldseek):
  9iuz-assembly1_B  TM=2.267E-01  e=4.800E+00  Arabidopsis thaliana
  8isj-assembly1_A  TM=1.970E-01  e=7.672E+00  Arabidopsis thaliana

Secondary structure (DSSP, 8-state):
-HHHHHHHHHHHHHHHTT-----------TTTTPPEEEEEETTEEEEEEGGGHHHHHHTT-EESS--

pLDDT: mean 78.61, std 17.32, range [54.34, 98.0]